Protein AF-A0A3D5W8E2-F1 (afdb_monomer_lite)

Secondary structure (DSSP, 8-state):
-HHHHHHHHHHHHHHHHHHHHHHHHHHHHHHSSS--HHHHHHHHHHHHHHHHHTHHHHHHHHHHHHTS--HHHHIIIIIIHHHHHHHHHHHHHHHHTSPEEE---GGGTT--EEE----

Foldseek 3Di:
DVVVVVVVVVVVVVVVVVVVVVVVVVVVCVVCVDDDLVVVLVVLVVVLVVLVVCVVVQLVVVCVVPPDDDSVCCCVPPSVVSNVVSVVCNVCVVVVQDWAWDDDDPVPPPDTDTHGDGD

Structure (mmCIF, N/CA/C/O backbone):
data_AF-A0A3D5W8E2-F1
#
_entry.id   AF-A0A3D5W8E2-F1
#
loop_
_atom_site.group_PDB
_atom_site.id
_atom_site.type_symbol
_atom_site.label_atom_id
_atom_site.label_alt_id
_atom_site.label_comp_id
_atom_site.label_asym_id
_atom_site.label_entity_id
_atom_site.label_seq_id
_atom_site.pdbx_PDB_ins_code
_atom_site.Cartn_x
_atom_site.Cartn_y
_atom_site.Cartn_z
_atom_site.occupancy
_atom_site.B_iso_or_equiv
_atom_site.auth_seq_id
_atom_site.auth_comp_id
_atom_site.auth_asym_id
_atom_site.auth_atom_id
_atom_site.pdbx_PDB_model_num
ATOM 1 N N . MET A 1 1 ? 0.593 14.604 -44.657 1.00 60.94 1 MET A N 1
ATOM 2 C CA . MET A 1 1 ? -0.785 14.570 -44.109 1.00 60.94 1 MET A CA 1
ATOM 3 C C . MET A 1 1 ? -1.172 13.221 -43.489 1.00 60.94 1 MET A C 1
ATOM 5 O O . MET A 1 1 ? -1.799 13.244 -42.443 1.00 60.94 1 MET A O 1
ATOM 9 N N . GLY A 1 2 ? -0.776 12.060 -44.038 1.00 61.19 2 GLY A N 1
ATOM 10 C CA . GLY A 1 2 ? -1.128 10.745 -43.460 1.00 61.19 2 GLY A CA 1
ATOM 11 C C . GLY A 1 2 ? -0.560 10.460 -42.057 1.00 61.19 2 GLY A C 1
ATOM 12 O O . GLY A 1 2 ? -1.313 10.076 -41.169 1.00 61.19 2 GLY A O 1
ATOM 13 N N . ALA A 1 3 ? 0.731 10.727 -41.819 1.00 67.12 3 ALA A N 1
ATOM 14 C CA . ALA A 1 3 ? 1.369 10.503 -40.511 1.00 67.12 3 ALA A CA 1
ATOM 15 C C . ALA A 1 3 ? 0.722 11.326 -39.376 1.00 67.12 3 ALA A C 1
ATOM 17 O O . ALA A 1 3 ? 0.468 10.806 -38.294 1.00 67.12 3 ALA A O 1
ATOM 18 N N . THR A 1 4 ? 0.360 12.582 -39.654 1.00 73.06 4 THR A N 1
ATOM 19 C CA . THR A 1 4 ? -0.320 13.474 -38.701 1.00 73.06 4 THR A CA 1
ATOM 20 C C . THR A 1 4 ? -1.718 12.966 -38.334 1.00 73.06 4 THR A C 1
ATOM 22 O O . THR A 1 4 ? -2.100 12.999 -37.168 1.00 73.06 4 THR A O 1
ATOM 25 N N . VAL A 1 5 ? -2.481 12.447 -39.304 1.00 70.56 5 VAL A N 1
ATOM 26 C CA . VAL A 1 5 ? -3.827 11.895 -39.065 1.00 70.56 5 VAL A CA 1
ATOM 27 C C . VAL A 1 5 ? -3.768 10.588 -38.263 1.00 70.56 5 VAL A C 1
ATOM 29 O O . VAL A 1 5 ? -4.580 10.396 -37.353 1.00 70.56 5 VAL A O 1
ATOM 32 N N . VAL A 1 6 ? -2.792 9.714 -38.536 1.00 74.62 6 VAL A N 1
ATOM 33 C CA . VAL A 1 6 ? -2.562 8.492 -37.742 1.00 74.62 6 VAL A CA 1
ATOM 34 C C . VAL A 1 6 ? -2.201 8.839 -36.296 1.00 74.62 6 VAL A C 1
ATOM 36 O O . VAL A 1 6 ? -2.812 8.304 -35.372 1.00 74.62 6 VAL A O 1
ATOM 39 N N . GLN A 1 7 ? -1.296 9.796 -36.086 1.00 77.50 7 GLN A N 1
ATOM 40 C CA . GLN A 1 7 ? -0.883 10.233 -34.750 1.00 77.50 7 GLN A CA 1
ATOM 41 C C . GLN A 1 7 ? -2.041 10.862 -33.952 1.00 77.50 7 GLN A C 1
ATOM 43 O O . GLN A 1 7 ? -2.224 10.554 -32.774 1.00 77.50 7 GLN A O 1
ATOM 48 N N . LEU A 1 8 ? -2.880 11.679 -34.598 1.00 77.56 8 LEU A N 1
ATOM 49 C CA . LEU A 1 8 ? -4.091 12.246 -33.987 1.00 77.56 8 LEU A CA 1
ATOM 50 C C . LEU A 1 8 ? -5.114 11.167 -33.607 1.00 77.56 8 LEU A C 1
ATOM 52 O O . LEU A 1 8 ? -5.776 11.268 -32.575 1.00 77.56 8 LEU A O 1
ATOM 56 N N . THR A 1 9 ? -5.257 10.132 -34.435 1.00 83.50 9 THR A N 1
ATOM 57 C CA . THR A 1 9 ? -6.197 9.031 -34.184 1.00 83.50 9 THR A CA 1
ATOM 58 C C . THR A 1 9 ? -5.722 8.153 -33.030 1.00 83.50 9 THR A C 1
ATOM 60 O O . THR A 1 9 ? -6.524 7.788 -32.171 1.00 83.50 9 THR A O 1
ATOM 63 N N . GLU A 1 10 ? -4.423 7.861 -32.964 1.00 84.94 10 GLU A N 1
ATOM 64 C CA . GLU A 1 10 ? -3.830 7.085 -31.874 1.00 84.94 10 GLU A CA 1
ATOM 65 C C . GLU A 1 10 ? -3.914 7.832 -30.540 1.00 84.94 10 GLU A C 1
ATOM 67 O O . GLU A 1 10 ? -4.364 7.276 -29.539 1.00 84.94 10 GLU A O 1
ATOM 72 N N . SER A 1 11 ? -3.622 9.135 -30.543 1.00 88.50 11 SER A N 1
ATOM 73 C CA . SER A 1 11 ? -3.785 9.981 -29.359 1.00 88.50 11 SER A CA 1
ATOM 74 C C . SER A 1 11 ? -5.234 9.985 -28.849 1.00 88.50 11 SER A C 1
ATOM 76 O O . SER A 1 11 ? -5.473 9.811 -27.653 1.00 88.50 11 SER A O 1
ATOM 78 N N . LYS A 1 12 ? -6.229 10.078 -29.745 1.00 91.69 12 LYS A N 1
ATOM 79 C CA . LYS A 1 12 ? -7.649 9.981 -29.360 1.00 91.69 12 LYS A CA 1
ATOM 80 C C . LYS A 1 12 ? -7.994 8.632 -28.726 1.00 91.69 12 LYS A C 1
ATOM 82 O O . LYS A 1 12 ? -8.724 8.608 -27.735 1.00 91.69 12 LYS A O 1
ATOM 87 N N . LYS A 1 13 ? -7.472 7.521 -29.257 1.00 93.88 13 LYS A N 1
ATOM 88 C CA . LYS A 1 13 ? -7.680 6.182 -28.677 1.00 93.88 13 LYS A CA 1
ATOM 89 C C . LYS A 1 13 ? -7.074 6.072 -27.280 1.00 93.88 13 LYS A C 1
ATOM 91 O O . LYS A 1 13 ? -7.734 5.562 -26.377 1.00 93.88 13 LYS A O 1
ATOM 96 N N . GLN A 1 14 ? -5.861 6.586 -27.087 1.00 94.56 14 GLN A N 1
ATOM 97 C CA . GLN A 1 14 ? -5.194 6.598 -25.784 1.00 94.56 14 GLN A CA 1
ATOM 98 C C . GLN A 1 14 ? -5.977 7.425 -24.758 1.00 94.56 14 GLN A C 1
ATOM 100 O O . GLN A 1 14 ? -6.215 6.953 -23.650 1.00 94.56 14 GLN A O 1
ATOM 105 N N . ILE A 1 15 ? -6.469 8.608 -25.143 1.00 95.56 15 ILE A N 1
ATOM 106 C CA . ILE A 1 15 ? -7.316 9.448 -24.281 1.00 95.56 15 ILE A CA 1
ATOM 107 C C . ILE A 1 15 ? -8.583 8.689 -23.866 1.00 95.56 15 ILE A C 1
ATOM 109 O O . ILE A 1 15 ? -8.906 8.614 -22.680 1.00 95.56 15 ILE A O 1
ATOM 113 N N . GLN A 1 16 ? -9.280 8.071 -24.823 1.00 96.81 16 GLN A N 1
ATOM 114 C CA . GLN A 1 16 ? -10.480 7.277 -24.540 1.00 96.81 16 GLN A CA 1
ATOM 115 C C . GLN A 1 16 ? -10.190 6.087 -23.616 1.00 96.81 16 GLN A C 1
ATOM 117 O O . GLN A 1 16 ? -10.988 5.794 -22.723 1.00 96.81 16 GLN A O 1
ATOM 122 N N . HIS A 1 17 ? -9.055 5.412 -23.807 1.00 96.62 17 HIS A N 1
ATOM 123 C CA . HIS A 1 17 ? -8.619 4.324 -22.938 1.00 96.62 17 HIS A CA 1
ATOM 124 C C . HIS A 1 17 ? -8.379 4.812 -21.504 1.00 96.62 17 HIS A C 1
ATOM 126 O O . HIS A 1 17 ? -8.948 4.244 -20.572 1.00 96.62 17 HIS A O 1
ATOM 132 N N . THR A 1 18 ? -7.621 5.895 -21.328 1.00 97.44 18 THR A N 1
ATOM 133 C CA . THR A 1 18 ? -7.346 6.483 -20.010 1.00 97.44 18 THR A CA 1
ATOM 134 C C . THR A 1 18 ? -8.632 6.898 -19.298 1.00 97.44 18 THR A C 1
ATOM 136 O O . THR A 1 18 ? -8.795 6.592 -18.118 1.00 97.44 18 THR A O 1
ATOM 139 N N . HIS A 1 19 ? -9.589 7.513 -20.005 1.00 97.94 19 HIS A N 1
ATOM 140 C CA . HIS A 1 19 ? -10.897 7.845 -19.428 1.00 97.94 19 HIS A CA 1
ATOM 141 C C . HIS A 1 19 ? -11.649 6.609 -18.936 1.00 97.94 19 HIS A C 1
ATOM 143 O O . HIS A 1 19 ? -12.209 6.628 -17.841 1.00 97.94 19 HIS A O 1
ATOM 149 N N . ARG A 1 20 ? -11.642 5.524 -19.717 1.00 98.12 20 ARG A N 1
ATOM 150 C CA . ARG A 1 20 ? -12.293 4.272 -19.319 1.00 98.12 20 ARG A CA 1
ATOM 151 C C . ARG A 1 20 ? -11.653 3.688 -18.061 1.00 98.12 20 ARG A C 1
ATOM 153 O O . ARG A 1 20 ? -12.364 3.423 -17.097 1.00 98.12 20 ARG A O 1
ATOM 160 N N . VAL A 1 21 ? -10.325 3.550 -18.049 1.00 98.12 21 VAL A N 1
ATOM 161 C CA . VAL A 1 21 ? -9.580 3.019 -16.894 1.00 98.12 21 VAL A CA 1
ATOM 162 C C . VAL A 1 21 ? -9.831 3.864 -15.644 1.00 98.12 21 VAL A C 1
ATOM 164 O O . VAL A 1 21 ? -10.042 3.319 -14.562 1.00 98.12 21 VAL A O 1
ATOM 167 N N . PHE A 1 22 ? -9.861 5.189 -15.782 1.00 98.25 22 PHE A N 1
ATOM 168 C CA . PHE A 1 22 ? -10.125 6.091 -14.665 1.00 98.25 22 PHE A CA 1
ATOM 169 C C . PHE A 1 22 ? -11.542 5.933 -14.098 1.00 98.25 22 PHE A C 1
ATOM 171 O O . PHE A 1 22 ? -11.723 5.890 -12.878 1.00 98.25 22 PHE A O 1
ATOM 178 N N . GLU A 1 23 ? -12.558 5.798 -14.953 1.00 98.50 23 GLU A N 1
ATOM 179 C CA . GLU A 1 23 ? -13.925 5.551 -14.482 1.00 98.50 23 GLU A CA 1
ATOM 180 C C . GLU A 1 23 ? -14.067 4.186 -13.796 1.00 98.50 23 GLU A C 1
ATOM 182 O O . GLU A 1 23 ? -14.755 4.086 -12.773 1.00 98.50 23 GLU A O 1
ATOM 187 N N . ASP A 1 24 ? -13.354 3.164 -14.274 1.00 98.38 24 ASP A N 1
ATOM 188 C CA . ASP A 1 24 ? -13.302 1.853 -13.623 1.00 98.38 24 ASP A CA 1
ATOM 189 C C . ASP A 1 24 ? -12.648 1.936 -12.233 1.00 98.38 24 ASP A C 1
ATOM 191 O O . ASP A 1 24 ? -13.186 1.395 -11.262 1.00 98.38 24 ASP A O 1
ATOM 195 N N . GLN A 1 25 ? -11.545 2.680 -12.094 1.00 97.81 25 GLN A N 1
ATOM 196 C CA . GLN A 1 25 ? -10.895 2.935 -10.802 1.00 97.81 25 GLN A CA 1
ATOM 197 C C . GLN A 1 25 ? -11.825 3.679 -9.834 1.00 97.81 25 GLN A C 1
ATOM 199 O O . GLN A 1 25 ? -11.966 3.277 -8.676 1.00 97.81 25 GLN A O 1
ATOM 204 N N . LYS A 1 26 ? -12.525 4.720 -10.306 1.00 98.12 26 LYS A N 1
ATOM 205 C CA . LYS A 1 26 ? -13.515 5.456 -9.501 1.00 98.12 26 LYS A CA 1
ATOM 206 C C . LYS A 1 26 ? -14.661 4.559 -9.053 1.00 98.12 26 LYS A C 1
ATOM 208 O O . LYS A 1 26 ? -15.109 4.656 -7.911 1.00 98.12 26 LYS A O 1
ATOM 213 N N . LYS A 1 27 ? -15.153 3.687 -9.935 1.00 98.38 27 LYS A N 1
ATOM 214 C CA . LYS A 1 27 ? -16.200 2.717 -9.599 1.00 98.38 27 LYS A CA 1
ATOM 215 C C . LYS A 1 27 ? -15.710 1.719 -8.551 1.00 98.38 27 LYS A C 1
ATOM 217 O O . LYS A 1 27 ? -16.414 1.501 -7.570 1.00 98.38 27 LYS A O 1
ATOM 222 N N . ALA A 1 28 ? -14.507 1.170 -8.713 1.00 97.12 28 ALA A N 1
ATOM 223 C CA . ALA A 1 28 ? -13.912 0.254 -7.744 1.00 97.12 28 ALA A CA 1
ATOM 224 C C . ALA A 1 28 ? -13.751 0.907 -6.360 1.00 97.12 28 ALA A C 1
ATOM 226 O O . ALA A 1 28 ? -14.134 0.301 -5.360 1.00 97.12 28 ALA A O 1
ATOM 227 N N . PHE A 1 29 ? -13.277 2.157 -6.305 1.00 96.56 29 PHE A N 1
ATOM 228 C CA . PHE A 1 29 ? -13.184 2.920 -5.058 1.00 96.56 29 PHE A CA 1
ATOM 229 C C . PHE A 1 29 ? -14.554 3.119 -4.403 1.00 96.56 29 PHE A C 1
ATOM 231 O O . PHE A 1 29 ? -14.720 2.806 -3.230 1.0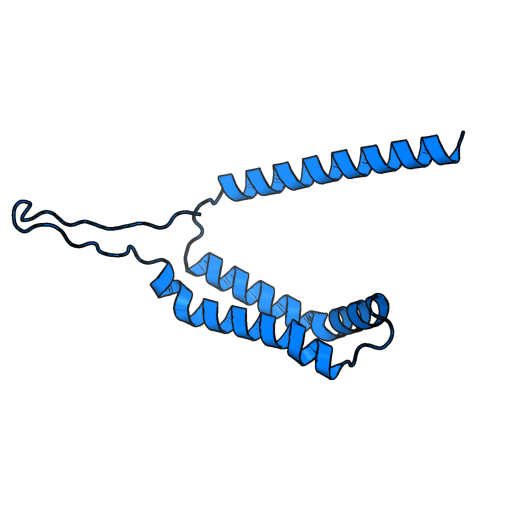0 96.56 29 PHE A O 1
ATOM 238 N N . ARG A 1 30 ? -15.566 3.572 -5.157 1.00 96.75 30 ARG A N 1
ATOM 239 C CA . ARG A 1 30 ? -16.926 3.773 -4.621 1.00 96.75 30 ARG A CA 1
ATOM 240 C C . ARG A 1 30 ? -17.560 2.488 -4.087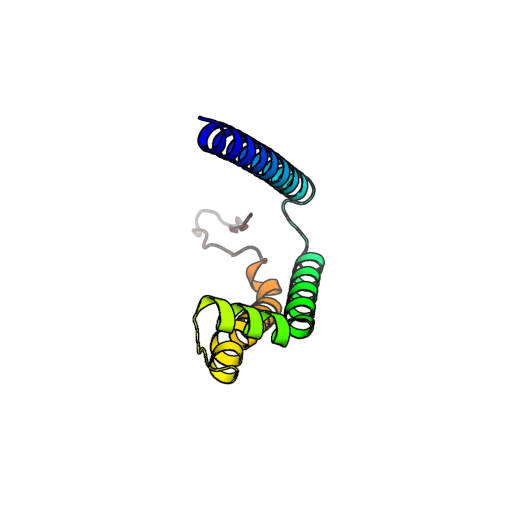 1.00 96.75 30 ARG A C 1
ATOM 242 O O . ARG A 1 30 ? -18.358 2.560 -3.160 1.00 96.75 30 ARG A O 1
ATOM 249 N N . ASN A 1 31 ? -17.211 1.334 -4.653 1.00 97.25 31 ASN A N 1
ATOM 250 C CA . ASN A 1 31 ? -17.723 0.041 -4.201 1.00 97.25 31 ASN A CA 1
ATOM 251 C C . ASN A 1 31 ? -17.102 -0.424 -2.873 1.00 97.25 31 ASN A C 1
ATOM 253 O O . ASN A 1 31 ? -17.739 -1.178 -2.144 1.00 97.25 31 ASN A O 1
ATOM 257 N N . ASN A 1 32 ? -15.871 -0.010 -2.560 1.00 96.38 32 ASN A N 1
ATOM 258 C CA . ASN A 1 32 ? -15.204 -0.326 -1.295 1.00 96.38 32 ASN A CA 1
ATOM 259 C C . ASN A 1 32 ? -14.307 0.848 -0.851 1.00 96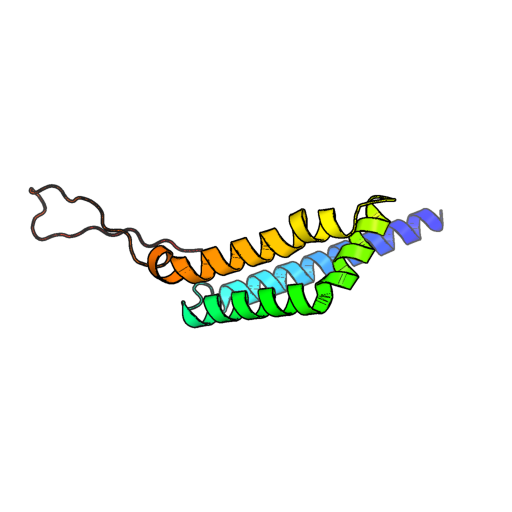.38 32 ASN A C 1
ATOM 261 O O . ASN A 1 32 ? -13.079 0.759 -0.947 1.00 96.38 32 ASN A O 1
ATOM 265 N N . PRO A 1 33 ? -14.899 1.964 -0.384 1.00 94.50 33 PRO A N 1
ATOM 266 C CA . PRO A 1 33 ? -14.149 3.184 -0.082 1.00 94.50 33 PRO A CA 1
ATOM 267 C C . PRO A 1 33 ? -13.322 3.055 1.200 1.00 94.50 33 PRO A C 1
ATOM 269 O O . PRO A 1 33 ? -12.344 3.772 1.384 1.00 94.50 33 PRO A O 1
ATOM 272 N N . MET A 1 34 ? -13.676 2.119 2.086 1.00 94.12 34 MET A N 1
ATOM 273 C CA . MET A 1 34 ? -12.975 1.888 3.347 1.00 94.12 34 MET A CA 1
ATOM 274 C C . MET A 1 34 ? -12.645 0.402 3.542 1.00 94.12 34 MET A C 1
ATOM 276 O O . MET A 1 34 ? -13.219 -0.237 4.424 1.00 94.12 34 MET A O 1
ATOM 280 N N . PRO A 1 35 ? -11.686 -0.152 2.769 1.00 95.69 35 PRO A N 1
ATOM 281 C CA . PRO A 1 35 ? -11.307 -1.551 2.908 1.00 95.69 35 PRO A CA 1
ATOM 282 C C . PRO A 1 35 ? -10.846 -1.858 4.331 1.00 95.69 35 PRO A C 1
ATOM 284 O O . PRO A 1 35 ? -10.123 -1.063 4.954 1.00 95.69 35 PRO A O 1
ATOM 287 N N . SER A 1 36 ? -11.235 -3.030 4.818 1.00 96.50 36 SER A N 1
ATOM 288 C CA . SER A 1 36 ? -10.884 -3.534 6.141 1.00 96.50 36 SER A CA 1
ATOM 289 C C . SER A 1 36 ? -9.369 -3.702 6.307 1.00 96.50 36 SER A C 1
ATOM 291 O O . SER A 1 36 ? -8.608 -3.811 5.341 1.00 96.50 36 SER A O 1
ATOM 293 N N . LEU A 1 37 ? -8.910 -3.780 7.561 1.00 97.12 37 LEU A N 1
ATOM 294 C CA . LEU A 1 37 ? -7.503 -4.058 7.866 1.00 97.12 37 LEU A CA 1
ATOM 295 C C . LEU A 1 37 ? -7.023 -5.356 7.195 1.00 97.12 37 LEU A C 1
ATOM 297 O O . LEU A 1 37 ? -5.901 -5.411 6.692 1.00 97.12 37 LEU A O 1
ATOM 301 N N . THR A 1 38 ? -7.873 -6.386 7.172 1.00 98.25 38 THR A N 1
ATOM 302 C CA . THR A 1 38 ? -7.577 -7.681 6.549 1.00 98.25 38 THR A CA 1
ATOM 303 C C . THR A 1 38 ? -7.379 -7.540 5.044 1.00 98.25 38 THR A C 1
ATOM 305 O O . THR A 1 38 ? -6.355 -7.987 4.530 1.00 98.25 38 THR A O 1
ATOM 308 N N . GLU A 1 39 ? -8.294 -6.862 4.347 1.00 97.88 39 GLU A N 1
ATOM 309 C CA . GLU A 1 39 ? -8.186 -6.640 2.898 1.00 97.88 39 GLU A CA 1
ATOM 310 C C . GLU A 1 39 ? -6.943 -5.824 2.541 1.00 97.88 39 GLU A C 1
ATOM 312 O O . GLU A 1 39 ? -6.196 -6.193 1.635 1.00 97.88 39 GLU A O 1
ATOM 317 N N . ARG A 1 40 ? -6.659 -4.746 3.284 1.00 98.06 40 ARG A N 1
ATOM 318 C CA . ARG A 1 40 ? -5.458 -3.929 3.051 1.00 98.06 40 ARG A CA 1
ATOM 319 C C . ARG A 1 40 ? -4.178 -4.735 3.258 1.00 98.06 40 ARG A C 1
ATOM 321 O O . ARG A 1 40 ? -3.266 -4.649 2.436 1.00 98.06 40 ARG A O 1
ATOM 328 N N . LYS A 1 41 ? -4.110 -5.548 4.319 1.00 98.56 41 LYS A N 1
ATOM 329 C CA . LYS A 1 41 ? -2.971 -6.446 4.560 1.00 98.56 41 LYS A CA 1
ATOM 330 C C . LYS A 1 41 ? -2.814 -7.467 3.438 1.00 98.56 41 LYS A C 1
ATOM 332 O O . LYS A 1 41 ? -1.687 -7.712 3.014 1.00 98.56 41 LYS A O 1
ATOM 337 N 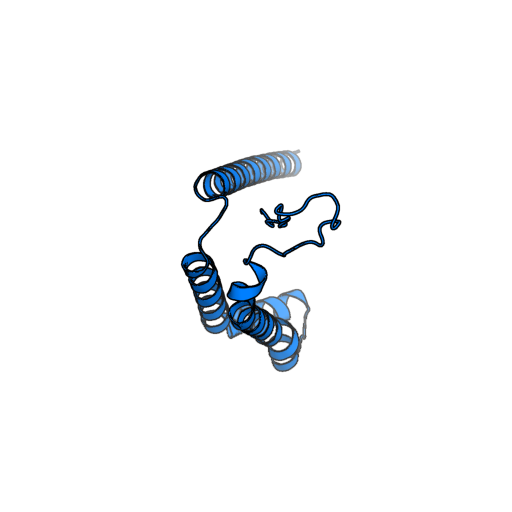N . GLU A 1 42 ? -3.904 -8.049 2.947 1.00 98.62 42 GLU A N 1
ATOM 338 C CA . GLU A 1 42 ? -3.828 -9.011 1.848 1.00 98.62 42 GLU A CA 1
ATOM 339 C C . GLU A 1 42 ? -3.372 -8.349 0.545 1.00 98.62 42 GLU A C 1
ATOM 341 O O . GLU A 1 42 ? -2.482 -8.868 -0.124 1.00 98.62 42 GLU A O 1
ATOM 346 N N . ASN A 1 43 ? -3.875 -7.157 0.223 1.00 98.25 43 ASN A N 1
ATOM 347 C CA . ASN A 1 43 ? -3.426 -6.401 -0.947 1.00 98.25 43 ASN A CA 1
ATOM 348 C C . ASN A 1 43 ? -1.924 -6.081 -0.886 1.00 98.25 43 ASN A C 1
ATOM 350 O O . ASN A 1 43 ? -1.213 -6.287 -1.869 1.00 98.25 43 ASN A O 1
ATOM 354 N N . LEU A 1 44 ? -1.413 -5.673 0.279 1.00 98.69 44 LEU A N 1
ATOM 355 C CA . LEU A 1 44 ? 0.022 -5.455 0.495 1.00 98.69 44 LEU A CA 1
ATOM 356 C C . LEU A 1 44 ? 0.842 -6.744 0.333 1.00 98.69 44 LEU A C 1
ATOM 358 O O . LEU A 1 44 ? 1.898 -6.734 -0.299 1.00 98.69 44 LEU A O 1
ATOM 362 N N . LYS A 1 45 ? 0.355 -7.880 0.847 1.00 98.75 45 LYS A N 1
ATOM 363 C CA . LYS A 1 45 ? 1.009 -9.187 0.657 1.00 98.75 45 LYS A CA 1
ATOM 364 C C . LYS A 1 45 ? 0.998 -9.628 -0.806 1.00 98.75 45 LYS A C 1
ATOM 366 O O . LYS A 1 45 ? 1.984 -10.194 -1.273 1.00 98.75 45 LYS A O 1
ATOM 371 N N . ARG A 1 46 ? -0.093 -9.384 -1.537 1.00 98.62 46 ARG A N 1
ATOM 372 C CA . ARG A 1 46 ? -0.186 -9.641 -2.984 1.00 98.62 46 ARG A CA 1
ATOM 373 C C . ARG A 1 46 ? 0.814 -8.789 -3.756 1.00 98.62 46 ARG A C 1
ATOM 375 O O . ARG A 1 46 ? 1.539 -9.342 -4.575 1.00 98.62 46 ARG A O 1
ATOM 382 N N . LEU A 1 47 ? 0.916 -7.498 -3.437 1.00 98.38 47 LEU A N 1
ATOM 383 C CA . LEU A 1 47 ? 1.904 -6.603 -4.040 1.00 98.38 47 LEU A CA 1
ATOM 384 C C . LEU A 1 47 ? 3.333 -7.087 -3.770 1.00 98.38 47 LEU A C 1
ATOM 386 O O . LEU A 1 47 ? 4.114 -7.233 -4.704 1.00 98.38 47 LEU A O 1
ATOM 390 N N . LYS A 1 48 ? 3.653 -7.433 -2.517 1.00 98.50 48 LYS A N 1
ATOM 391 C CA . LYS A 1 48 ? 4.959 -7.996 -2.144 1.00 98.50 48 LYS A CA 1
ATOM 392 C C . LYS A 1 48 ? 5.298 -9.245 -2.964 1.00 98.50 48 LYS A C 1
ATOM 394 O O . LYS A 1 48 ? 6.406 -9.358 -3.477 1.00 98.50 48 LYS A O 1
ATOM 399 N N . ARG A 1 49 ? 4.348 -10.180 -3.090 1.00 98.56 49 ARG A N 1
ATOM 400 C CA . ARG A 1 49 ? 4.520 -11.404 -3.891 1.00 98.56 49 ARG A CA 1
ATOM 401 C C . ARG A 1 49 ? 4.769 -11.087 -5.364 1.00 98.56 49 ARG A C 1
ATOM 403 O O . ARG A 1 49 ? 5.670 -11.676 -5.944 1.00 98.56 49 ARG A O 1
ATOM 410 N N . ALA A 1 50 ? 4.009 -10.157 -5.941 1.00 98.19 50 ALA A N 1
ATOM 411 C CA . ALA A 1 50 ? 4.172 -9.751 -7.335 1.00 98.19 50 ALA A CA 1
ATOM 412 C C . ALA A 1 50 ? 5.544 -9.108 -7.593 1.00 98.19 50 ALA A C 1
ATOM 414 O O . ALA A 1 50 ? 6.201 -9.460 -8.567 1.00 98.19 50 ALA A O 1
ATOM 415 N N . LEU A 1 51 ? 6.006 -8.227 -6.698 1.00 97.69 51 LEU A N 1
ATOM 416 C CA . LEU A 1 51 ? 7.329 -7.603 -6.795 1.00 97.69 51 LEU A CA 1
ATOM 417 C C . LEU A 1 51 ? 8.453 -8.644 -6.768 1.00 97.69 51 LEU A C 1
ATOM 419 O O . LEU A 1 51 ? 9.322 -8.620 -7.630 1.00 97.69 51 LEU A O 1
ATOM 423 N N . LEU A 1 52 ? 8.406 -9.593 -5.827 1.00 97.56 52 LEU A N 1
ATOM 424 C CA . LEU A 1 52 ? 9.409 -10.660 -5.735 1.00 97.56 52 LEU A CA 1
ATOM 425 C C . LEU A 1 52 ? 9.369 -11.592 -6.953 1.00 97.56 52 LEU A C 1
ATOM 427 O O . LEU A 1 52 ? 10.413 -11.932 -7.497 1.00 97.56 52 LEU A O 1
ATOM 431 N N . ALA A 1 53 ? 8.174 -11.971 -7.412 1.00 98.12 53 ALA A N 1
ATOM 432 C CA . ALA A 1 53 ? 8.004 -12.853 -8.567 1.00 98.12 53 ALA A CA 1
ATOM 433 C C . ALA A 1 53 ? 8.468 -12.221 -9.891 1.00 98.12 53 ALA A C 1
ATOM 435 O O . ALA A 1 53 ? 8.731 -12.936 -10.858 1.00 98.12 53 ALA A O 1
ATOM 436 N N . HIS A 1 54 ? 8.547 -10.891 -9.956 1.00 97.31 54 HIS A N 1
ATOM 437 C CA . HIS A 1 54 ? 8.926 -10.153 -11.159 1.00 97.31 54 HIS A CA 1
ATOM 438 C C . HIS A 1 54 ? 10.220 -9.348 -11.003 1.00 97.31 54 HIS A C 1
ATOM 440 O O . HIS A 1 54 ? 10.532 -8.561 -11.892 1.00 97.31 54 HIS A O 1
ATOM 446 N N . GLN A 1 55 ? 10.988 -9.549 -9.928 1.00 96.44 55 GLN A N 1
ATOM 44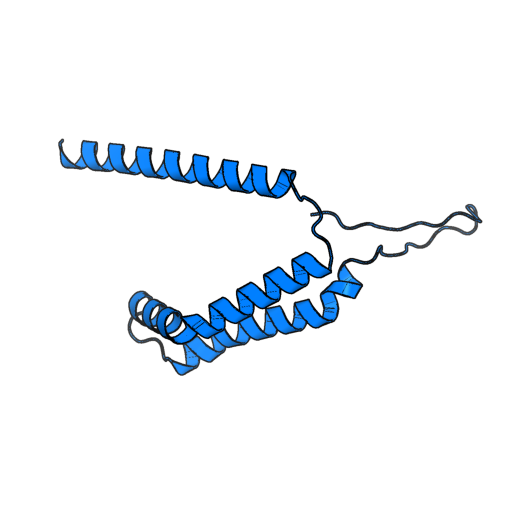7 C CA . GLN A 1 55 ? 12.160 -8.725 -9.618 1.00 96.44 55 GLN A CA 1
ATOM 448 C C . GLN A 1 55 ? 13.186 -8.680 -10.759 1.00 96.44 55 GLN A C 1
ATOM 450 O O . GLN A 1 55 ? 13.624 -7.595 -11.124 1.00 96.44 55 GLN A O 1
ATOM 455 N N . ASP A 1 56 ? 13.516 -9.816 -11.383 1.00 95.62 56 ASP A N 1
ATOM 456 C CA . ASP A 1 56 ? 14.512 -9.843 -12.460 1.00 95.62 56 ASP A CA 1
ATOM 457 C C . ASP A 1 56 ? 13.999 -9.100 -13.698 1.00 95.62 56 ASP A C 1
ATOM 459 O O . ASP A 1 56 ? 14.710 -8.270 -14.255 1.00 95.62 56 ASP A O 1
ATOM 463 N N . ARG A 1 57 ? 12.717 -9.280 -14.048 1.00 96.81 57 ARG A N 1
ATOM 464 C CA . ARG A 1 57 ? 12.074 -8.545 -15.152 1.00 96.81 57 ARG A CA 1
ATOM 465 C C . ARG A 1 57 ? 12.042 -7.037 -14.912 1.00 96.81 57 ARG A C 1
ATOM 467 O O . ARG A 1 57 ? 12.134 -6.270 -15.866 1.00 96.81 57 ARG A O 1
ATOM 474 N N . LEU A 1 58 ? 11.855 -6.612 -13.662 1.00 95.31 58 LEU A N 1
ATOM 475 C CA . LEU A 1 58 ? 11.876 -5.198 -13.292 1.00 95.31 58 LEU A CA 1
ATOM 476 C C . LEU A 1 58 ? 13.289 -4.630 -13.428 1.00 95.31 58 LEU A C 1
ATOM 478 O O . LEU A 1 58 ? 13.454 -3.571 -14.021 1.00 95.31 58 LEU A O 1
ATOM 482 N N . VAL A 1 59 ? 14.305 -5.350 -12.950 1.00 95.06 59 VAL A N 1
ATOM 483 C CA . VAL A 1 59 ? 15.699 -4.904 -13.062 1.00 95.06 59 VAL A CA 1
ATOM 484 C C . VAL A 1 59 ? 16.158 -4.847 -14.521 1.00 95.06 59 VAL A C 1
ATOM 486 O O . VAL A 1 59 ? 16.767 -3.862 -14.920 1.00 95.06 59 VAL A O 1
ATOM 489 N N . GLU A 1 60 ? 15.801 -5.834 -15.343 1.00 94.56 60 GLU A N 1
ATOM 490 C CA . GLU A 1 60 ? 16.072 -5.821 -16.789 1.00 94.56 60 GLU A CA 1
ATOM 491 C C . GLU A 1 60 ? 15.363 -4.672 -17.520 1.00 94.56 60 GLU A C 1
ATOM 493 O O . GLU A 1 60 ? 15.872 -4.139 -18.505 1.00 94.56 60 GLU A O 1
ATOM 498 N N . ALA A 1 61 ? 14.157 -4.293 -17.091 1.00 95.00 61 ALA A N 1
ATOM 499 C CA . ALA A 1 61 ? 13.475 -3.130 -17.649 1.00 95.00 61 ALA A CA 1
ATOM 500 C C . ALA A 1 61 ? 14.206 -1.832 -17.281 1.00 95.00 61 ALA A C 1
ATOM 502 O O . ALA A 1 61 ? 14.487 -1.031 -18.166 1.00 95.00 61 ALA A O 1
ATOM 503 N N . ILE A 1 62 ? 14.589 -1.677 -16.013 1.00 93.88 62 ILE A N 1
ATOM 504 C CA . ILE A 1 62 ? 15.317 -0.499 -15.529 1.00 93.88 62 ILE A CA 1
ATOM 505 C C . ILE A 1 62 ? 16.674 -0.368 -16.227 1.00 93.88 62 ILE A C 1
ATOM 507 O O . ILE A 1 62 ? 17.024 0.719 -16.673 1.00 93.88 62 ILE A O 1
ATOM 511 N N . ASP A 1 63 ? 17.436 -1.452 -16.369 1.00 94.12 63 ASP A N 1
ATOM 512 C CA . ASP A 1 63 ? 18.718 -1.390 -17.076 1.00 94.12 63 ASP A CA 1
ATOM 513 C C . ASP A 1 63 ? 18.551 -0.938 -18.535 1.00 94.12 63 ASP A C 1
ATOM 515 O O . ASP A 1 63 ? 19.309 -0.096 -19.014 1.00 94.12 63 ASP A O 1
ATOM 519 N N . ARG A 1 64 ? 17.500 -1.403 -19.222 1.00 94.19 64 ARG A N 1
ATOM 520 C CA . ARG A 1 64 ? 17.192 -0.944 -20.585 1.00 94.19 64 ARG A CA 1
ATOM 521 C C . ARG A 1 64 ? 16.801 0.531 -20.643 1.00 94.19 64 ARG A C 1
ATOM 523 O O . ARG A 1 64 ? 17.213 1.213 -21.577 1.00 94.19 64 ARG A O 1
ATOM 530 N N . ASP A 1 65 ? 16.047 1.023 -19.665 1.00 94.25 65 ASP A N 1
ATOM 531 C CA . ASP A 1 65 ? 15.605 2.422 -19.625 1.00 94.25 65 ASP A CA 1
ATOM 532 C C . ASP A 1 65 ? 16.759 3.385 -19.291 1.00 94.25 65 ASP A C 1
ATOM 534 O O . ASP A 1 65 ? 16.798 4.505 -19.802 1.00 94.25 65 ASP A O 1
ATOM 538 N N . PHE A 1 66 ? 17.718 2.946 -18.467 1.00 89.19 66 PHE A N 1
ATOM 539 C CA . PHE A 1 66 ? 18.798 3.792 -17.941 1.00 89.19 66 PHE A CA 1
ATOM 540 C C . PHE A 1 66 ? 20.199 3.456 -18.469 1.00 89.19 66 PHE A C 1
ATOM 542 O O . PHE A 1 66 ? 21.154 4.114 -18.068 1.00 89.19 66 PHE A O 1
ATOM 549 N N . SER A 1 67 ? 20.314 2.499 -19.397 1.00 82.25 67 SER A N 1
ATOM 550 C CA . SER A 1 67 ? 21.523 2.165 -20.166 1.00 82.25 67 SER A CA 1
ATOM 551 C C . SER A 1 67 ? 22.785 2.014 -19.302 1.00 82.25 67 SER A C 1
ATOM 553 O O . SER A 1 67 ? 23.599 2.937 -19.249 1.00 82.25 67 SER A O 1
ATOM 555 N N . CYS A 1 68 ? 22.966 0.830 -18.695 1.00 81.12 68 CYS A N 1
ATOM 556 C CA . CYS A 1 68 ? 24.083 0.429 -17.812 1.00 81.12 68 CYS A CA 1
ATOM 557 C C . CYS A 1 68 ? 23.834 0.645 -16.310 1.00 81.12 68 CYS A C 1
ATOM 559 O O . CYS A 1 68 ? 24.738 1.033 -15.562 1.00 81.12 68 CYS A O 1
ATOM 561 N N . ARG A 1 69 ? 22.620 0.361 -15.835 1.00 87.69 69 ARG A N 1
ATOM 562 C CA . ARG A 1 69 ? 22.315 0.377 -14.399 1.00 87.69 69 ARG A CA 1
ATOM 563 C C . ARG A 1 69 ? 22.801 -0.927 -13.763 1.00 87.69 69 ARG A C 1
ATOM 565 O O . ARG A 1 69 ? 22.506 -2.015 -14.248 1.00 87.69 69 ARG A O 1
ATOM 572 N N . SER A 1 70 ? 23.492 -0.843 -12.624 1.00 92.94 70 SER A N 1
ATOM 573 C CA . SER A 1 70 ? 23.881 -2.050 -11.884 1.00 92.94 70 SER A CA 1
ATOM 574 C C . SER A 1 70 ? 22.647 -2.838 -11.422 1.00 92.94 70 SER A C 1
ATOM 576 O O . SER A 1 70 ? 21.698 -2.273 -10.861 1.00 92.94 70 SER A O 1
ATOM 578 N N . LYS A 1 71 ? 22.680 -4.165 -11.620 1.00 93.19 71 LYS A N 1
ATOM 579 C CA . LYS A 1 71 ? 21.640 -5.084 -11.133 1.00 93.19 71 LYS A CA 1
ATOM 580 C C . LYS A 1 71 ? 21.461 -4.946 -9.622 1.00 93.19 71 LYS A C 1
ATOM 582 O O . LYS A 1 71 ? 20.338 -4.793 -9.147 1.00 93.19 71 LYS A O 1
ATOM 587 N N . ASP A 1 72 ? 22.567 -4.958 -8.886 1.00 93.75 72 ASP A N 1
ATOM 588 C CA . ASP A 1 72 ? 22.554 -4.901 -7.424 1.00 93.75 72 ASP A CA 1
ATOM 589 C C . ASP A 1 72 ? 22.042 -3.554 -6.922 1.00 93.75 72 ASP A C 1
ATOM 591 O O . ASP A 1 72 ? 21.248 -3.501 -5.984 1.00 93.75 72 ASP A O 1
ATOM 595 N N . GLU A 1 73 ? 22.421 -2.463 -7.590 1.00 92.81 73 GLU A N 1
ATOM 596 C CA . GLU A 1 73 ? 21.904 -1.136 -7.261 1.00 92.81 73 GLU A CA 1
ATOM 597 C C . GLU A 1 73 ? 20.384 -1.070 -7.458 1.00 92.81 73 GLU A C 1
ATOM 599 O O . GLU A 1 73 ? 19.674 -0.583 -6.582 1.00 92.81 73 GLU A O 1
ATOM 604 N N . SER A 1 74 ? 19.866 -1.616 -8.562 1.00 94.06 74 SER A N 1
ATOM 605 C CA . SER A 1 74 ? 18.421 -1.657 -8.835 1.00 94.06 74 SER A CA 1
ATOM 606 C C . SER A 1 74 ? 17.667 -2.525 -7.827 1.00 94.06 74 SER A C 1
ATOM 608 O O . SER A 1 74 ? 16.590 -2.153 -7.357 1.00 94.06 74 SER A O 1
ATOM 610 N N . LEU A 1 75 ? 18.241 -3.669 -7.443 1.00 94.38 75 LEU A N 1
ATOM 611 C CA . LEU A 1 75 ? 17.673 -4.523 -6.401 1.00 94.38 75 LEU A CA 1
ATOM 612 C C . LEU A 1 75 ? 17.611 -3.793 -5.058 1.00 94.38 75 LEU A C 1
ATOM 614 O O . LEU A 1 75 ? 16.574 -3.832 -4.397 1.00 94.38 75 LEU A O 1
ATOM 618 N N . ILE A 1 76 ? 18.686 -3.113 -4.660 1.00 93.19 76 ILE A N 1
ATOM 619 C CA . ILE A 1 76 ? 18.756 -2.395 -3.384 1.00 93.19 76 ILE A CA 1
ATOM 620 C C . ILE A 1 76 ? 17.813 -1.192 -3.379 1.00 93.19 76 ILE A C 1
ATOM 622 O O . ILE A 1 76 ? 17.033 -1.041 -2.438 1.00 93.19 76 ILE A O 1
ATOM 626 N N . ALA A 1 77 ? 17.882 -0.347 -4.406 1.00 92.75 77 ALA A N 1
ATOM 627 C CA . ALA A 1 77 ? 17.175 0.927 -4.443 1.00 92.75 77 ALA A CA 1
ATOM 628 C C . ALA A 1 77 ? 15.669 0.759 -4.670 1.00 92.75 77 ALA A C 1
ATOM 630 O O . ALA A 1 77 ? 14.881 1.402 -3.983 1.00 92.75 77 ALA A O 1
ATOM 631 N N . GLU A 1 78 ? 15.263 -0.134 -5.574 1.00 93.19 78 GLU A N 1
ATOM 632 C CA . GLU A 1 78 ? 13.871 -0.199 -6.030 1.00 93.19 78 GLU A CA 1
ATOM 633 C C . GLU A 1 78 ? 13.121 -1.372 -5.397 1.00 93.19 78 GLU A C 1
ATOM 635 O O . GLU A 1 78 ? 12.064 -1.203 -4.778 1.00 93.19 78 GLU A O 1
ATOM 640 N N . VAL A 1 79 ? 13.677 -2.584 -5.509 1.00 94.69 79 VAL A N 1
ATOM 641 C CA . VAL A 1 79 ? 12.981 -3.804 -5.073 1.00 94.69 79 VAL A CA 1
ATOM 642 C C . VAL A 1 79 ? 12.991 -3.900 -3.553 1.00 94.69 79 VAL A C 1
ATOM 644 O O . VAL A 1 79 ? 11.931 -3.958 -2.927 1.00 94.69 79 VAL A O 1
ATOM 647 N N . ILE A 1 80 ? 14.170 -3.875 -2.931 1.00 95.12 80 ILE A N 1
ATOM 648 C CA . ILE A 1 80 ? 14.311 -4.024 -1.482 1.00 95.12 80 ILE A CA 1
ATOM 649 C C . ILE A 1 80 ? 13.583 -2.894 -0.753 1.00 95.12 80 ILE A C 1
ATOM 651 O O . ILE A 1 80 ? 12.857 -3.194 0.198 1.00 95.12 80 ILE A O 1
ATOM 655 N N . GLN A 1 81 ? 13.687 -1.636 -1.197 1.00 96.38 81 GLN A N 1
ATOM 656 C CA . GLN A 1 81 ? 12.972 -0.549 -0.518 1.00 96.38 81 GLN A CA 1
ATOM 657 C C . GLN A 1 81 ? 11.460 -0.653 -0.636 1.00 96.38 81 GLN A C 1
ATOM 659 O O . GLN A 1 81 ? 10.763 -0.466 0.365 1.00 96.38 81 GLN A O 1
ATOM 664 N N . SER A 1 82 ? 10.935 -1.058 -1.792 1.00 97.12 82 SER A N 1
ATOM 665 C CA . SER A 1 82 ? 9.501 -1.327 -1.933 1.00 97.12 82 SER A CA 1
ATOM 666 C C . SER A 1 82 ? 9.042 -2.434 -0.977 1.00 97.12 82 SER A C 1
ATOM 668 O O . SER A 1 82 ? 8.027 -2.305 -0.287 1.00 97.12 82 SER A O 1
ATOM 670 N N . ILE A 1 83 ? 9.816 -3.518 -0.867 1.00 98.38 83 ILE A N 1
ATOM 671 C CA . ILE A 1 83 ? 9.512 -4.639 0.030 1.00 98.38 83 ILE A CA 1
ATOM 672 C C . ILE A 1 83 ? 9.595 -4.220 1.505 1.00 98.38 83 ILE A C 1
ATOM 674 O O . ILE A 1 83 ? 8.734 -4.610 2.301 1.00 98.38 83 ILE A O 1
ATOM 678 N N . GLN A 1 84 ? 10.601 -3.431 1.887 1.00 98.31 84 GLN A N 1
ATOM 679 C CA . GLN A 1 84 ? 10.744 -2.914 3.248 1.00 98.31 84 GLN A CA 1
ATOM 680 C C . GLN A 1 84 ? 9.614 -1.951 3.609 1.00 98.31 84 GLN A C 1
ATOM 682 O O . GLN A 1 84 ? 9.027 -2.102 4.682 1.00 98.31 84 GLN A O 1
ATOM 687 N N . GLY A 1 85 ? 9.240 -1.047 2.699 1.00 98.44 85 GLY A N 1
ATOM 688 C CA . GLY A 1 85 ? 8.079 -0.172 2.852 1.00 98.44 85 GLY A CA 1
ATOM 689 C C . GLY A 1 85 ? 6.807 -0.976 3.115 1.00 98.44 85 GLY A C 1
ATOM 690 O O . GLY A 1 85 ? 6.117 -0.737 4.105 1.00 98.44 85 GLY A O 1
ATOM 691 N N . ILE A 1 86 ? 6.557 -2.023 2.321 1.00 98.69 86 ILE A N 1
ATOM 692 C CA . ILE A 1 86 ? 5.413 -2.920 2.530 1.00 98.69 86 ILE A CA 1
ATOM 693 C C . ILE A 1 86 ? 5.476 -3.617 3.896 1.00 98.69 86 ILE A C 1
ATOM 695 O O . ILE A 1 86 ? 4.470 -3.659 4.606 1.00 98.69 86 ILE A O 1
ATOM 699 N N . ASN A 1 87 ? 6.628 -4.169 4.290 1.00 98.69 87 ASN A N 1
ATOM 700 C CA . ASN A 1 87 ? 6.777 -4.847 5.584 1.00 98.69 87 ASN A CA 1
ATOM 701 C C . ASN A 1 87 ? 6.534 -3.885 6.756 1.00 98.69 87 ASN A C 1
ATOM 703 O O . ASN A 1 87 ? 5.841 -4.236 7.715 1.00 98.69 87 ASN A O 1
ATOM 707 N N . TYR A 1 88 ? 7.070 -2.668 6.666 1.00 98.69 88 TYR A N 1
ATOM 708 C CA . TYR A 1 88 ? 6.864 -1.621 7.656 1.00 98.69 88 TYR A CA 1
ATOM 709 C C . TYR A 1 88 ? 5.387 -1.231 7.743 1.00 98.69 88 TYR A C 1
ATOM 711 O O . TYR A 1 88 ? 4.819 -1.207 8.837 1.00 98.69 88 TYR A O 1
ATOM 719 N N . THR A 1 89 ? 4.721 -1.015 6.607 1.00 98.56 89 THR A N 1
ATOM 720 C CA . THR A 1 89 ? 3.280 -0.754 6.585 1.00 98.56 89 THR A CA 1
ATOM 721 C C . THR A 1 89 ? 2.507 -1.914 7.206 1.00 98.56 89 THR A C 1
ATOM 723 O O . THR A 1 89 ? 1.694 -1.684 8.090 1.00 98.56 89 THR A O 1
ATOM 726 N N . LEU A 1 90 ? 2.777 -3.169 6.834 1.00 98.69 90 LEU A N 1
ATOM 727 C CA . LEU A 1 90 ? 2.083 -4.340 7.390 1.00 98.69 90 LEU A CA 1
ATOM 728 C C . LEU A 1 90 ? 2.178 -4.424 8.921 1.00 98.69 90 LEU A C 1
ATOM 730 O O . LEU A 1 90 ? 1.197 -4.815 9.565 1.00 98.69 90 LEU A O 1
ATOM 734 N N . LYS A 1 91 ? 3.335 -4.056 9.485 1.00 98.56 91 LYS A N 1
ATOM 735 C CA . LYS A 1 91 ? 3.579 -4.031 10.932 1.00 98.56 91 LYS A CA 1
ATOM 736 C C . LYS A 1 91 ? 2.751 -2.955 11.641 1.00 98.56 91 LYS A C 1
ATOM 738 O O . LYS A 1 91 ? 2.208 -3.234 12.703 1.00 98.56 91 LYS A O 1
ATOM 743 N N . ASN A 1 92 ? 2.621 -1.767 11.050 1.00 98.44 92 ASN A N 1
ATOM 744 C CA . ASN A 1 92 ? 2.036 -0.595 11.717 1.00 98.44 92 ASN A CA 1
ATOM 745 C C . ASN A 1 92 ? 0.584 -0.276 11.308 1.00 98.44 92 ASN A C 1
ATOM 747 O O . ASN A 1 92 ? -0.115 0.448 12.013 1.00 98.44 92 ASN A O 1
ATOM 751 N N . LEU A 1 93 ? 0.094 -0.830 10.194 1.00 97.31 93 LEU A N 1
ATOM 752 C CA . LEU A 1 93 ? -1.195 -0.466 9.590 1.00 97.31 93 LEU A CA 1
ATOM 753 C C . LEU A 1 93 ? -2.378 -0.621 10.552 1.00 97.31 93 LEU A C 1
ATOM 755 O O . LEU A 1 93 ? -3.305 0.183 10.528 1.00 97.31 93 LEU A O 1
ATOM 759 N N . GLY A 1 94 ? -2.341 -1.645 11.409 1.00 96.38 94 GLY A N 1
ATOM 760 C CA . GLY A 1 94 ? -3.395 -1.876 12.395 1.00 96.38 94 GLY A CA 1
ATOM 761 C C . GLY A 1 94 ? -3.543 -0.727 13.388 1.00 96.38 94 GLY A C 1
ATOM 762 O O . GLY A 1 94 ? -4.664 -0.421 13.780 1.00 96.38 94 GLY A O 1
ATOM 763 N N . ASP A 1 95 ? -2.443 -0.075 13.761 1.00 96.38 95 ASP A N 1
ATOM 764 C CA . ASP A 1 95 ? -2.462 1.068 14.671 1.00 96.38 95 ASP A CA 1
ATOM 765 C C . ASP A 1 95 ? -2.808 2.362 13.940 1.00 96.38 95 ASP A C 1
ATOM 767 O O . ASP A 1 95 ? -3.600 3.153 14.448 1.00 96.38 95 ASP A O 1
ATOM 771 N N . TRP A 1 96 ? -2.306 2.545 12.717 1.00 95.69 96 TRP A N 1
ATOM 772 C CA . TRP A 1 96 ? -2.609 3.723 11.897 1.00 95.69 96 TRP A CA 1
ATOM 773 C C . TRP A 1 96 ? -4.088 3.846 11.527 1.00 95.69 96 TRP A C 1
ATOM 775 O O . TRP A 1 96 ? -4.593 4.953 11.373 1.00 95.69 96 TRP A O 1
ATOM 785 N N . MET A 1 97 ? -4.797 2.723 11.403 1.00 95.31 97 MET A N 1
ATOM 786 C CA . MET A 1 97 ? -6.231 2.720 11.102 1.00 95.31 97 MET A CA 1
ATOM 787 C C . MET A 1 97 ? -7.121 3.012 12.320 1.00 95.31 97 MET A C 1
ATOM 789 O O . MET A 1 97 ? -8.329 3.184 12.157 1.00 95.31 97 MET A O 1
ATOM 793 N N . LYS A 1 98 ? -6.579 3.043 13.546 1.00 94.88 98 LYS A N 1
ATOM 794 C CA . LYS A 1 98 ? -7.388 3.283 14.748 1.00 94.88 98 LYS A CA 1
ATOM 795 C C . LYS A 1 98 ? -7.784 4.761 14.857 1.00 94.88 98 LYS A C 1
ATOM 797 O O . LYS A 1 98 ? -6.988 5.638 14.523 1.00 94.88 98 LYS A O 1
ATOM 802 N N . PRO A 1 99 ? -8.973 5.069 15.407 1.00 96.00 99 PRO A N 1
ATOM 803 C CA . PRO A 1 99 ? -9.356 6.448 15.681 1.00 96.00 99 PRO A CA 1
ATOM 804 C C . PRO A 1 99 ? -8.386 7.092 16.671 1.00 96.00 99 PRO A C 1
ATOM 806 O O . PRO A 1 99 ? -8.085 6.529 17.727 1.00 96.00 99 PRO A O 1
ATOM 809 N N . SER A 1 100 ? -7.929 8.297 16.355 1.00 95.62 100 SER A N 1
ATOM 810 C CA . SER A 1 100 ? -6.962 9.015 17.178 1.00 95.62 100 SER A CA 1
ATOM 811 C C . SER A 1 100 ? -7.695 9.886 18.197 1.00 95.62 100 SER A C 1
ATOM 813 O O . SER A 1 100 ? -8.456 10.781 17.827 1.00 95.62 100 SER A O 1
ATOM 815 N N . LYS A 1 101 ? -7.510 9.616 19.494 1.00 94.75 101 LYS A N 1
ATOM 816 C CA . LYS A 1 101 ? -8.161 10.381 20.574 1.00 94.75 101 LYS A CA 1
ATOM 817 C C . LYS A 1 101 ? -7.699 11.845 20.560 1.00 94.75 101 LYS A C 1
ATOM 819 O O . LYS A 1 101 ? -6.562 12.145 20.190 1.00 94.75 101 LYS A O 1
ATOM 824 N N . ARG A 1 102 ? -8.576 12.765 20.962 1.00 94.88 102 ARG A N 1
ATOM 825 C CA . ARG A 1 102 ? -8.265 14.194 21.116 1.00 94.88 102 ARG A CA 1
ATOM 826 C C . ARG A 1 102 ? -8.623 14.666 22.515 1.00 94.88 102 ARG A C 1
ATOM 828 O O . ARG A 1 102 ? -9.576 14.171 23.112 1.00 94.88 102 ARG A O 1
ATOM 835 N N . HIS A 1 103 ? -7.839 15.618 23.012 1.00 93.88 103 HIS A N 1
ATOM 836 C CA . HIS A 1 103 ? -8.098 16.269 24.287 1.00 93.88 103 HIS A CA 1
ATOM 837 C C . HIS A 1 103 ? -9.470 16.958 24.265 1.00 93.88 103 HIS A C 1
ATOM 839 O O . HIS A 1 103 ? -9.857 17.555 23.257 1.00 93.88 103 HIS A O 1
ATOM 845 N N . VAL A 1 104 ? -10.183 16.876 25.386 1.00 94.38 104 VAL A N 1
ATOM 846 C CA . VAL A 1 104 ? -11.460 17.551 25.621 1.00 94.38 104 VAL A CA 1
ATOM 847 C C . VAL A 1 104 ? -11.301 18.391 26.879 1.00 94.38 104 VAL A C 1
ATOM 849 O O . VAL A 1 104 ? -10.781 17.900 27.878 1.00 94.38 104 VAL A O 1
ATOM 852 N N . SER A 1 105 ? -11.711 19.661 26.822 1.00 95.06 105 SER A N 1
ATOM 853 C CA . SER A 1 105 ? -11.708 20.525 28.007 1.00 95.06 105 SER A CA 1
ATOM 854 C C . SER A 1 105 ? -12.581 19.921 29.108 1.00 95.06 105 SER A C 1
ATOM 856 O O . SER A 1 105 ? -13.653 19.387 28.825 1.00 95.06 105 SER A O 1
ATOM 858 N N . VAL A 1 106 ? -12.149 20.061 30.365 1.00 94.50 106 VAL A N 1
ATOM 859 C CA . VAL A 1 106 ? -12.874 19.575 31.553 1.00 94.50 106 VAL A CA 1
ATOM 860 C C . VAL A 1 106 ? -14.307 20.115 31.613 1.00 94.50 106 VAL A C 1
ATOM 862 O O . VAL A 1 106 ? -15.198 19.419 32.089 1.00 94.50 106 VAL A O 1
ATOM 865 N N . LEU A 1 107 ? -14.552 21.304 31.052 1.00 97.12 107 LEU A N 1
ATOM 866 C CA . LEU A 1 107 ? -15.887 21.904 30.967 1.00 97.12 107 LEU A CA 1
ATOM 867 C C . LEU A 1 107 ? -16.911 21.013 30.242 1.00 97.12 107 LEU A C 1
ATOM 869 O O . LEU A 1 107 ? -18.103 21.112 30.507 1.00 97.12 107 LEU A O 1
ATOM 873 N N . PHE A 1 108 ? -16.457 20.144 29.33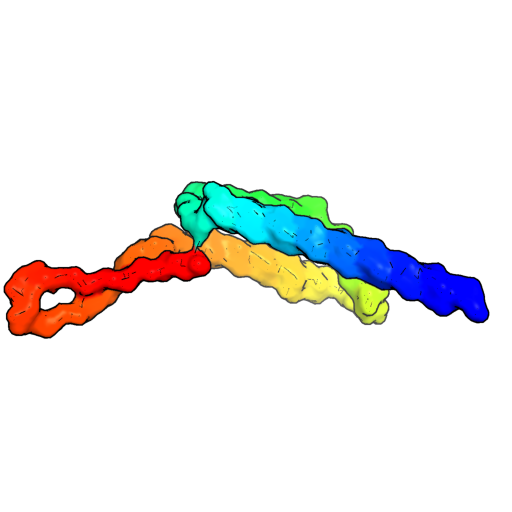7 1.00 95.12 108 PHE A N 1
ATOM 874 C CA . PHE A 1 108 ? -17.324 19.270 28.548 1.00 95.12 108 PHE A CA 1
ATOM 875 C C . PHE A 1 108 ? -17.391 17.841 29.087 1.00 95.12 108 PHE A C 1
ATOM 877 O O . PHE A 1 108 ? -17.791 16.941 28.352 1.00 95.12 108 PHE A O 1
ATOM 884 N N . GLN A 1 109 ? -16.999 17.581 30.337 1.00 93.31 109 GLN A N 1
ATOM 885 C CA . GLN A 1 109 ? -17.183 16.244 30.901 1.00 93.31 109 GLN A CA 1
ATOM 886 C C . GLN A 1 109 ? -18.673 15.850 30.922 1.00 93.31 109 GLN A C 1
ATOM 888 O O . GLN A 1 109 ? -19.513 16.683 31.263 1.00 93.31 109 GLN A O 1
ATOM 893 N N . PRO A 1 110 ? -19.022 14.593 30.569 1.00 93.69 110 PRO A N 1
ATOM 894 C CA . PRO A 1 110 ? -18.148 13.436 30.311 1.00 93.69 110 PRO A CA 1
ATOM 895 C C . PRO A 1 110 ? -17.842 13.161 28.816 1.00 93.69 110 PRO A C 1
ATOM 897 O O . PRO A 1 110 ? -17.613 12.014 28.429 1.00 93.69 110 PRO A O 1
ATOM 900 N N . ALA A 1 111 ? -17.863 14.170 27.941 1.00 95.19 111 ALA A N 1
ATOM 901 C CA . ALA A 1 111 ? -17.674 13.988 26.500 1.00 95.19 111 ALA A CA 1
ATOM 902 C C . ALA A 1 111 ? -16.272 13.465 26.112 1.00 95.19 111 ALA A C 1
ATOM 904 O O . ALA A 1 111 ? -15.284 13.650 26.825 1.00 95.19 111 ALA A O 1
ATOM 905 N N . SER A 1 112 ? -16.170 12.844 24.927 1.00 94.75 112 SER A N 1
ATOM 906 C CA . SER A 1 112 ? -14.903 12.365 24.350 1.00 94.75 112 SER A CA 1
ATOM 907 C C . SER A 1 112 ? -14.789 12.708 22.861 1.00 94.75 112 SER A C 1
ATOM 909 O O . SER A 1 112 ? -15.770 12.590 22.130 1.00 94.75 112 SER A O 1
ATOM 911 N N . ASN A 1 113 ? -13.581 13.065 22.403 1.00 95.19 113 ASN A N 1
ATOM 912 C CA . ASN A 1 113 ? -13.304 13.418 21.006 1.00 95.19 113 ASN A CA 1
ATOM 913 C C . ASN A 1 113 ? -12.356 12.406 20.339 1.00 95.19 113 ASN A C 1
ATOM 915 O O . ASN A 1 113 ? -11.375 11.951 20.938 1.00 95.19 113 ASN A O 1
ATOM 919 N N . LYS A 1 114 ? -12.621 12.075 19.068 1.00 96.62 114 LYS A N 1
ATOM 920 C CA . LYS A 1 114 ? -11.795 11.181 18.236 1.00 96.62 114 LYS A CA 1
ATOM 921 C C . LYS A 1 114 ? -11.722 11.699 16.799 1.00 96.62 114 LYS A C 1
ATOM 923 O O . LYS A 1 114 ? -12.705 12.221 16.288 1.00 96.62 114 LYS A O 1
ATOM 928 N N . VAL A 1 115 ? -10.582 11.497 16.144 1.00 95.88 115 VAL A N 1
ATOM 929 C CA . VAL A 1 115 ? -10.388 11.720 14.705 1.00 95.88 115 VAL A CA 1
ATOM 930 C C . VAL A 1 115 ? -10.380 10.375 13.993 1.00 95.88 115 VAL A C 1
ATOM 932 O O . VAL A 1 115 ? -9.614 9.483 14.363 1.00 95.88 115 VAL A O 1
ATOM 935 N N . TYR A 1 116 ? -11.223 10.247 12.972 1.00 94.25 116 TYR A N 1
ATOM 936 C CA . TYR A 1 116 ? -11.263 9.102 12.070 1.00 94.25 116 TYR A CA 1
ATOM 937 C C . TYR A 1 116 ? -10.660 9.529 10.735 1.00 94.25 116 TYR A C 1
ATOM 939 O O . TYR A 1 116 ? -11.175 10.438 10.091 1.00 94.25 116 TYR A O 1
ATOM 947 N N . TYR A 1 117 ? -9.563 8.892 10.337 1.00 90.94 117 TYR A N 1
ATOM 948 C CA . TYR A 1 117 ? -8.948 9.132 9.036 1.00 90.94 117 TYR A CA 1
ATOM 949 C C . TYR A 1 117 ? -9.703 8.337 7.972 1.00 90.94 117 TYR A C 1
ATOM 951 O O . TYR A 1 117 ? -9.896 7.128 8.122 1.00 90.94 117 TYR A O 1
ATOM 959 N N . GLN A 1 118 ? -10.140 9.018 6.918 1.00 89.44 118 GLN A N 1
ATOM 960 C CA . GLN A 1 118 ? -10.847 8.420 5.790 1.00 89.44 118 GLN A CA 1
ATOM 961 C C . GLN A 1 118 ? -10.018 8.621 4.511 1.00 89.44 118 GLN A C 1
ATOM 963 O O . GLN A 1 118 ? -9.308 9.627 4.435 1.00 89.44 118 GLN A O 1
ATOM 968 N N . PRO A 1 119 ? -10.030 7.655 3.574 1.00 84.38 119 PRO A N 1
ATOM 969 C CA . PRO A 1 119 ? -9.356 7.784 2.282 1.00 84.38 119 PRO A CA 1
ATOM 970 C C . PRO A 1 119 ? -9.907 8.912 1.411 1.00 84.38 119 PRO A C 1
ATOM 972 O O . PRO A 1 119 ? -11.111 9.226 1.548 1.00 84.38 119 PRO A O 1
#

Radius of gyration: 22.69 Å; chains: 1; bounding box: 42×35×76 Å

pLDDT: mean 93.67, std 7.32, range [60.94, 98.75]

Sequence (119 aa):
MGATVVQLTESKKQIQHTHRVFEDQKKAFRNNPMPSLTERKENLKRLKRALLAHQDRLVEAIDRDFSCRSKDESLIAEVIQSIQGINYTLKNLGDWMKPSKRHVSVLFQPASNKVYYQP